Protein AF-A0AAW0GW29-F1 (afdb_monomer_lite)

Secondary structure (DSSP, 8-state):
--HHHHHHHHHHHS-HHHHHHHHHTSTT--HHHHHHHHHHHS--TT-----HHHHHHHHHHH-----TTS-----HHHHHHHHHHHHHHHGGGHHHHHHHHHHHHSTTTTTTTSPP--------PPPPP--------------------------------PPP------------------

Sequence (182 aa):
MEPAEKWLLTLRTLPTAQAREELLRFMGVGRKVADCVLLMSLDKMEVVPVDTHVHQIAVKHYGMSGSSKAKTAMTPKLYDDVNNKLASIWGTYAGWAHSVLFTSDLKSFSTYGLPSPSPSASPVKPSKKSKILLENQTTSSISLSTSSSTPSKRKRPAETLTPPKTPVREVSCTSHLRNCTG

Radius of gyration: 29.44 Å; chains: 1; bounding box: 106×51×51 Å

Foldseek 3Di:
DDPVVVVLLVLLVDDLVVSLVVQVVDPPDDSLNSLVCCCPPSVQQLGARDDPVLLVCCCVPVVPPDPPPDPDDDDPVSVVVSSVSQCVVPPRRSNVVNVVVSVCPPPVNVCPPPPDPDCPDDDDDDDDDDDDDDDDDDDDDDDDDDDDDDDDDDDDDDDDDDDDDDDDDDDDDDDDDDDDDD

InterPro domains:
  IPR011257 DNA glycosylase [SSF48150] (9-106)
  IPR023170 Helix-hairpin-helix, base-excision DNA repair, C-terminal [G3DSA:1.10.1670.10] (41-108)
  IPR052054 Oxidative DNA damage repair enzyme [PTHR10242] (5-128)

Structure (mmCIF, N/CA/C/O backbone):
data_AF-A0AAW0GW29-F1
#
_entry.id   AF-A0AAW0GW29-F1
#
loop_
_atom_site.group_PDB
_atom_site.id
_atom_site.type_symbol
_atom_site.label_atom_id
_atom_site.label_alt_id
_atom_site.label_comp_id
_atom_site.label_asym_id
_atom_site.label_entity_id
_atom_site.label_seq_id
_atom_site.pdbx_PDB_ins_code
_atom_site.Cartn_x
_atom_site.Cartn_y
_atom_site.Cartn_z
_atom_site.occupancy
_atom_site.B_iso_or_equiv
_atom_site.auth_seq_id
_atom_site.auth_comp_id
_atom_site.auth_asym_id
_atom_site.auth_atom_id
_atom_site.pdbx_PDB_model_num
ATOM 1 N N . MET A 1 1 ? -10.196 -7.384 25.496 1.00 80.62 1 MET A N 1
ATOM 2 C CA . MET A 1 1 ? -9.707 -6.802 24.235 1.00 80.62 1 MET A CA 1
ATOM 3 C C . MET A 1 1 ? -9.588 -5.318 24.468 1.00 80.62 1 MET A C 1
ATOM 5 O O . MET A 1 1 ? -10.571 -4.704 24.879 1.00 80.62 1 MET A O 1
ATOM 9 N N . GLU A 1 2 ? -8.388 -4.787 24.294 1.00 94.62 2 GLU A N 1
ATOM 10 C CA . GLU A 1 2 ? -8.113 -3.371 24.526 1.00 94.62 2 GLU A CA 1
ATOM 11 C C . GLU A 1 2 ? -8.858 -2.497 23.500 1.00 94.62 2 GLU A C 1
ATOM 13 O O . GLU A 1 2 ? -9.098 -2.943 22.370 1.00 94.62 2 GLU A O 1
ATOM 18 N N . PRO A 1 3 ? -9.223 -1.241 23.829 1.00 95.62 3 PRO A N 1
ATOM 19 C CA . PRO A 1 3 ? -9.931 -0.356 22.899 1.00 95.62 3 PRO A CA 1
ATOM 20 C C . PRO A 1 3 ? -9.223 -0.191 21.545 1.00 95.62 3 PRO A C 1
ATOM 22 O O . PRO A 1 3 ? -9.880 -0.141 20.504 1.00 95.62 3 PRO A O 1
ATOM 25 N N . ALA A 1 4 ? -7.887 -0.164 21.549 1.00 94.56 4 ALA A N 1
ATOM 26 C CA . ALA A 1 4 ? -7.073 -0.056 20.340 1.00 94.56 4 ALA A CA 1
ATOM 27 C C . ALA A 1 4 ? -7.184 -1.295 19.433 1.00 94.56 4 ALA A C 1
ATOM 29 O O . ALA A 1 4 ? -7.305 -1.162 18.216 1.00 94.56 4 ALA A O 1
ATOM 30 N N . GLU A 1 5 ? -7.202 -2.497 20.015 1.00 94.88 5 GLU A N 1
ATOM 31 C CA . GLU A 1 5 ? -7.383 -3.748 19.269 1.00 94.88 5 GLU A CA 1
ATOM 32 C C . GLU A 1 5 ? -8.767 -3.792 18.622 1.00 94.88 5 GLU A C 1
ATOM 34 O O . GLU A 1 5 ? -8.903 -4.138 17.448 1.00 94.88 5 GLU A O 1
ATOM 39 N N . LYS A 1 6 ? -9.797 -3.374 19.370 1.00 95.88 6 LYS A N 1
ATOM 40 C CA . LYS A 1 6 ? -11.169 -3.315 18.864 1.00 95.88 6 LYS A CA 1
ATOM 41 C C . LYS A 1 6 ? -11.280 -2.377 17.663 1.00 95.88 6 LYS A C 1
ATOM 43 O O . LYS A 1 6 ? -11.927 -2.741 16.687 1.00 95.88 6 LYS A O 1
ATOM 48 N N . TRP A 1 7 ? -10.644 -1.206 17.723 1.00 96.12 7 TRP A N 1
ATOM 49 C CA . TRP A 1 7 ? -10.582 -0.275 16.593 1.00 96.12 7 TRP A CA 1
ATOM 50 C C . TRP A 1 7 ? -9.858 -0.888 15.387 1.00 96.12 7 TRP A C 1
ATOM 52 O O . TRP A 1 7 ? -10.382 -0.840 14.281 1.00 96.12 7 TRP A O 1
ATOM 62 N N . LEU A 1 8 ? -8.706 -1.535 15.579 1.00 95.31 8 LEU A N 1
ATOM 63 C CA . LEU A 1 8 ? -7.961 -2.128 14.463 1.00 95.31 8 LEU A CA 1
ATOM 64 C C . LEU A 1 8 ? -8.780 -3.206 13.731 1.00 95.31 8 LEU A C 1
ATOM 66 O O . LEU A 1 8 ? -8.741 -3.297 12.505 1.00 95.31 8 LEU A O 1
ATOM 70 N N . LEU A 1 9 ? -9.561 -3.998 14.472 1.00 95.50 9 LEU A N 1
ATOM 71 C CA . LEU A 1 9 ? -10.429 -5.024 13.894 1.00 95.50 9 LEU A CA 1
ATOM 72 C C . LEU A 1 9 ? -11.567 -4.445 13.045 1.00 95.50 9 LEU A C 1
ATOM 74 O O . LEU A 1 9 ? -11.980 -5.101 12.088 1.00 95.50 9 LEU A O 1
ATOM 78 N N . THR A 1 10 ? -12.054 -3.229 13.324 1.00 96.81 10 THR A N 1
ATOM 79 C CA . THR A 1 10 ? -13.088 -2.618 12.469 1.00 96.81 10 THR A CA 1
ATOM 80 C C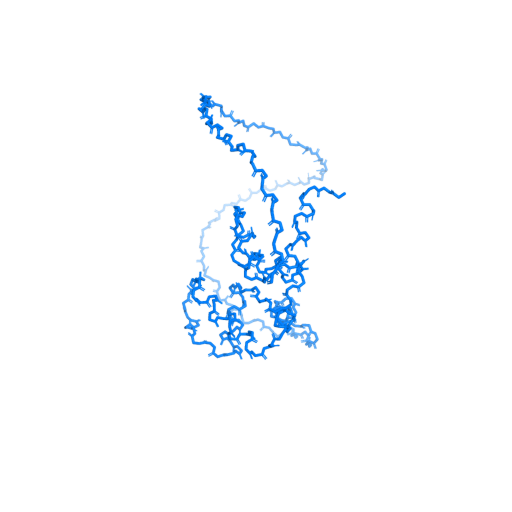 . THR A 1 10 ? -12.552 -2.325 11.068 1.00 96.81 10 THR A C 1
ATOM 82 O O . THR A 1 10 ? -13.295 -2.471 10.096 1.00 96.81 10 THR A O 1
ATOM 85 N N . LEU A 1 11 ? -11.253 -2.027 10.925 1.00 97.50 11 LEU A N 1
ATOM 86 C CA . LEU A 1 11 ? -10.631 -1.740 9.628 1.00 97.50 11 LEU A CA 1
ATOM 87 C C . LEU A 1 11 ? -10.707 -2.919 8.644 1.00 97.50 11 LEU A C 1
ATOM 89 O O . LEU A 1 11 ? -10.758 -2.693 7.436 1.00 97.50 11 LEU A O 1
ATOM 93 N N . ARG A 1 12 ? -10.777 -4.168 9.131 1.00 97.12 12 ARG A N 1
ATOM 94 C CA . ARG A 1 12 ? -10.985 -5.352 8.272 1.00 97.12 12 ARG A CA 1
ATOM 95 C C . ARG A 1 12 ? -12.315 -5.303 7.531 1.00 97.12 12 ARG A C 1
ATOM 97 O O . ARG A 1 12 ? -12.396 -5.715 6.376 1.00 97.12 12 ARG A O 1
ATOM 104 N N . THR A 1 13 ? -13.346 -4.772 8.182 1.00 96.75 13 THR A N 1
ATOM 105 C CA . THR A 1 13 ? -14.707 -4.695 7.631 1.00 96.75 13 THR A CA 1
ATOM 106 C C . THR A 1 13 ? -14.917 -3.488 6.722 1.00 96.75 13 THR A C 1
ATOM 108 O O . THR A 1 13 ? -15.781 -3.522 5.850 1.00 96.75 13 THR A O 1
ATOM 111 N N . LEU A 1 14 ? -14.112 -2.434 6.884 1.00 97.31 14 LEU A N 1
ATOM 112 C CA . LEU A 1 14 ? -14.222 -1.229 6.069 1.00 97.31 14 LEU A CA 1
ATOM 113 C C . LEU A 1 14 ? -13.781 -1.473 4.617 1.00 97.31 14 LEU A C 1
ATOM 115 O O . LEU A 1 14 ? -12.908 -2.312 4.366 1.00 97.31 14 LEU A O 1
ATOM 119 N N . PRO A 1 15 ? -14.310 -0.703 3.649 1.00 97.50 15 PRO A N 1
ATOM 120 C CA . PRO A 1 15 ? -13.753 -0.644 2.305 1.00 97.50 15 PRO A CA 1
ATOM 121 C C . PRO A 1 15 ? -12.269 -0.274 2.340 1.00 97.50 15 PRO A C 1
ATOM 123 O O . PRO A 1 15 ? -11.845 0.588 3.111 1.00 97.50 15 PRO A O 1
ATOM 126 N N . THR A 1 16 ? -11.479 -0.881 1.460 1.00 96.25 16 THR A N 1
ATOM 127 C CA . THR A 1 16 ? -10.015 -0.745 1.428 1.00 96.25 16 THR A CA 1
ATOM 128 C C . THR A 1 16 ? -9.535 0.705 1.363 1.00 96.25 16 THR A C 1
ATOM 130 O O . THR A 1 16 ? -8.572 1.064 2.038 1.00 96.25 16 THR A O 1
ATOM 133 N N . ALA A 1 17 ? -10.228 1.568 0.614 1.00 96.19 17 ALA A N 1
ATOM 134 C CA . ALA A 1 17 ? -9.907 2.994 0.551 1.00 96.19 17 ALA A CA 1
ATOM 135 C C . ALA A 1 17 ? -10.087 3.703 1.907 1.00 96.19 17 ALA A C 1
ATOM 137 O O . ALA A 1 17 ? -9.207 4.452 2.322 1.00 96.19 17 ALA A O 1
ATOM 138 N N . GLN A 1 18 ? -11.177 3.415 2.625 1.00 98.06 18 GLN A N 1
ATOM 139 C CA . GLN A 1 18 ? -11.449 4.009 3.938 1.00 98.06 18 GLN A CA 1
ATOM 140 C C . GLN A 1 18 ? -10.480 3.480 4.998 1.00 98.06 18 GLN A C 1
ATOM 142 O O . GLN A 1 18 ? -9.902 4.256 5.752 1.00 98.06 18 GLN A O 1
ATOM 147 N N . ALA A 1 19 ? -10.225 2.168 5.009 1.00 98.06 19 ALA A N 1
ATOM 148 C CA . ALA A 1 19 ? -9.238 1.572 5.907 1.00 98.06 19 ALA A CA 1
ATOM 149 C C . ALA A 1 19 ? -7.833 2.167 5.685 1.00 98.06 19 ALA A C 1
ATOM 151 O O . ALA A 1 19 ? -7.106 2.424 6.644 1.00 98.06 19 ALA A O 1
ATOM 152 N N . ARG A 1 20 ? -7.460 2.449 4.427 1.00 97.56 20 ARG A N 1
ATOM 153 C CA . ARG A 1 20 ? -6.209 3.144 4.097 1.00 97.56 20 ARG A CA 1
ATOM 154 C C . ARG A 1 20 ? -6.168 4.558 4.669 1.00 97.56 20 ARG A C 1
ATOM 156 O O . ARG A 1 20 ? -5.147 4.937 5.233 1.00 97.56 20 ARG A O 1
ATOM 163 N N . GLU A 1 21 ? -7.237 5.335 4.517 1.00 98.00 21 GLU A N 1
ATOM 164 C CA . GLU A 1 21 ? -7.303 6.698 5.057 1.00 98.00 21 GLU A CA 1
ATOM 165 C C . GLU A 1 21 ? -7.144 6.725 6.577 1.00 98.00 21 GLU A C 1
ATOM 167 O O . GLU A 1 21 ? -6.406 7.564 7.087 1.00 98.00 21 GLU A O 1
ATOM 172 N N . GLU A 1 22 ? -7.757 5.780 7.295 1.00 98.06 22 GLU A N 1
ATOM 173 C CA . GLU A 1 22 ? -7.574 5.629 8.744 1.00 98.06 22 GLU A CA 1
ATOM 174 C C . GLU A 1 22 ? -6.101 5.379 9.108 1.00 98.06 22 GLU A C 1
ATOM 176 O O . GLU A 1 22 ? -5.564 6.021 10.012 1.00 98.06 22 GLU A O 1
ATOM 181 N N . LEU A 1 23 ? -5.410 4.505 8.366 1.00 97.88 23 LEU A N 1
ATOM 182 C CA . LEU A 1 23 ? -3.988 4.212 8.583 1.00 97.88 23 LEU A CA 1
ATOM 183 C C . LEU A 1 23 ? -3.068 5.392 8.233 1.00 97.88 23 LEU A C 1
ATOM 185 O O . LEU A 1 23 ? -2.041 5.585 8.878 1.00 97.88 23 LEU A O 1
ATOM 189 N N . LEU A 1 24 ? -3.422 6.204 7.238 1.00 97.88 24 LEU A N 1
ATOM 190 C CA . LEU A 1 24 ? -2.627 7.368 6.830 1.00 97.88 24 LEU A CA 1
ATOM 191 C C . LEU A 1 24 ? -2.665 8.523 7.842 1.00 97.88 24 LEU A C 1
ATOM 193 O O . LEU A 1 24 ? -1.860 9.447 7.735 1.00 97.88 24 LEU A O 1
ATOM 197 N N . ARG A 1 25 ? -3.560 8.486 8.839 1.00 97.50 25 ARG A N 1
ATOM 198 C CA . ARG A 1 25 ? -3.598 9.493 9.915 1.00 97.50 25 ARG A CA 1
ATOM 199 C C . ARG A 1 25 ? -2.433 9.364 10.898 1.00 97.50 25 ARG A C 1
ATOM 201 O O . ARG A 1 25 ? -2.145 10.316 11.622 1.00 97.50 25 ARG A O 1
ATOM 208 N N . PHE A 1 26 ? -1.756 8.217 10.941 1.00 97.06 26 PHE A N 1
ATOM 209 C CA . PHE A 1 26 ? -0.630 8.006 11.846 1.00 97.06 26 PHE A CA 1
ATOM 210 C C . PHE A 1 26 ? 0.648 8.649 11.305 1.00 97.06 26 PHE A C 1
ATOM 212 O O . PHE A 1 26 ? 1.062 8.422 10.167 1.00 97.06 26 PHE A O 1
ATOM 219 N N . MET A 1 27 ? 1.328 9.417 12.157 1.00 97.31 27 MET A N 1
ATOM 2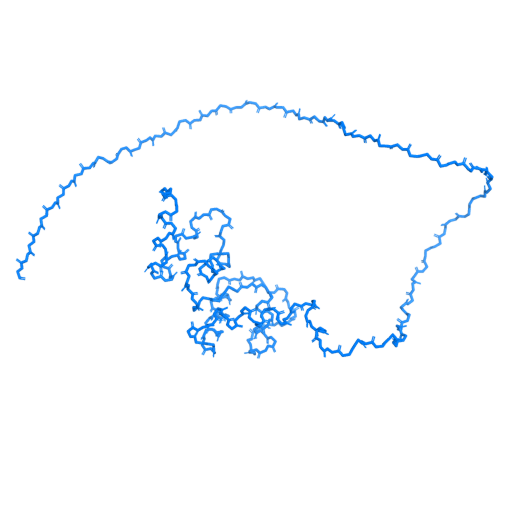20 C CA . MET A 1 27 ? 2.618 10.007 11.808 1.00 97.31 27 MET A CA 1
ATOM 221 C C . MET A 1 27 ? 3.636 8.917 11.452 1.00 97.31 27 MET A C 1
ATOM 223 O O . MET A 1 27 ? 3.847 7.975 12.210 1.00 97.31 27 MET A O 1
ATOM 227 N N . GLY A 1 28 ? 4.279 9.058 10.291 1.00 95.94 28 GLY A N 1
ATOM 228 C CA . GLY A 1 28 ? 5.240 8.079 9.774 1.00 95.94 28 GLY A CA 1
ATOM 229 C C . GLY A 1 28 ? 4.620 6.944 8.950 1.00 95.94 28 GLY A C 1
ATOM 230 O O . GLY A 1 28 ? 5.361 6.194 8.314 1.00 95.94 28 GLY A O 1
ATOM 231 N N . VAL A 1 29 ? 3.287 6.840 8.882 1.00 97.75 29 VAL A N 1
ATOM 232 C CA . VAL A 1 29 ? 2.608 5.882 8.001 1.00 97.75 29 VAL A CA 1
ATOM 233 C C . VAL A 1 29 ? 2.339 6.533 6.649 1.00 97.75 29 VAL A C 1
ATOM 235 O O . VAL A 1 29 ? 1.391 7.286 6.455 1.00 97.75 29 VAL A O 1
ATOM 238 N N . GLY A 1 30 ? 3.213 6.238 5.689 1.00 95.75 30 GLY A N 1
ATOM 239 C CA . GLY A 1 30 ? 3.006 6.585 4.285 1.00 95.75 30 GLY A CA 1
ATOM 240 C C . GLY A 1 30 ? 2.182 5.533 3.542 1.00 95.75 30 GLY A C 1
ATOM 241 O O . GLY A 1 30 ? 1.936 4.435 4.041 1.00 95.75 30 GLY A O 1
ATOM 242 N N . ARG A 1 31 ? 1.827 5.834 2.290 1.00 95.62 31 ARG A N 1
ATOM 243 C CA . ARG A 1 31 ? 0.974 4.975 1.456 1.00 95.62 31 ARG A CA 1
ATOM 244 C C . ARG A 1 31 ? 1.459 3.529 1.330 1.00 95.62 31 ARG A C 1
ATOM 246 O O . ARG A 1 31 ? 0.686 2.609 1.565 1.00 95.62 31 ARG A O 1
ATOM 253 N N . LYS A 1 32 ? 2.753 3.336 1.058 1.00 95.94 32 LYS A N 1
ATOM 254 C CA . LYS A 1 32 ? 3.384 2.008 1.000 1.00 95.94 32 LYS A CA 1
ATOM 255 C C . LYS A 1 32 ? 3.190 1.226 2.299 1.00 95.94 32 LYS A C 1
ATOM 257 O O . LYS A 1 32 ? 2.911 0.034 2.267 1.00 95.94 32 LYS A O 1
ATOM 262 N N . VAL A 1 33 ? 3.374 1.884 3.446 1.00 97.25 33 VAL A N 1
ATOM 263 C CA . VAL A 1 33 ? 3.270 1.240 4.764 1.00 97.25 33 VAL A CA 1
ATOM 264 C C . VAL A 1 33 ? 1.816 0.892 5.071 1.00 97.25 33 VAL A C 1
ATOM 266 O O . VAL A 1 33 ? 1.551 -0.229 5.492 1.00 97.25 33 VAL A O 1
ATOM 269 N N . ALA A 1 34 ? 0.878 1.803 4.799 1.00 97.75 34 ALA A N 1
ATOM 270 C CA . ALA A 1 34 ? -0.549 1.531 4.946 1.00 97.75 34 ALA A CA 1
ATOM 271 C C . ALA A 1 34 ? -0.978 0.319 4.099 1.00 97.75 34 ALA A C 1
ATOM 273 O O . ALA A 1 34 ? -1.618 -0.592 4.614 1.00 97.75 34 ALA A O 1
ATOM 274 N N . ASP A 1 35 ? -0.550 0.257 2.836 1.00 97.25 35 ASP A N 1
ATOM 275 C CA . ASP A 1 35 ? -0.867 -0.859 1.940 1.00 97.25 35 ASP A CA 1
ATOM 276 C C . ASP A 1 35 ? -0.228 -2.184 2.394 1.00 97.25 35 ASP A C 1
ATOM 278 O O . ASP A 1 35 ? -0.868 -3.231 2.315 1.00 97.25 35 ASP A O 1
ATOM 282 N N . CYS A 1 36 ? 0.990 -2.154 2.951 1.00 97.19 36 CYS A N 1
ATOM 283 C CA . CYS A 1 36 ? 1.596 -3.323 3.596 1.00 97.19 36 CYS A CA 1
ATOM 284 C C . CYS A 1 36 ? 0.726 -3.862 4.745 1.00 97.19 36 CYS A C 1
ATOM 286 O O . CYS A 1 36 ? 0.510 -5.069 4.828 1.00 97.19 36 CYS A O 1
ATOM 288 N N . VAL A 1 37 ? 0.229 -2.984 5.624 1.00 97.81 37 VAL A N 1
ATOM 289 C CA . VAL A 1 37 ? -0.631 -3.376 6.755 1.00 97.81 37 VAL A CA 1
ATOM 290 C C . VAL A 1 37 ? -1.975 -3.915 6.260 1.00 97.81 37 VAL A C 1
ATOM 292 O O . VAL A 1 37 ? -2.452 -4.927 6.771 1.00 97.81 37 VAL A O 1
ATOM 295 N N . LEU A 1 38 ? -2.564 -3.282 5.240 1.00 97.69 38 LEU A N 1
ATOM 296 C CA . LEU A 1 38 ? -3.822 -3.729 4.640 1.00 97.69 38 LEU A CA 1
ATOM 297 C C . LEU A 1 38 ? -3.716 -5.152 4.084 1.00 97.69 38 LEU A C 1
ATOM 299 O O . LEU A 1 38 ? -4.557 -5.995 4.396 1.00 97.69 38 LEU A O 1
ATOM 303 N N . LEU A 1 39 ? -2.658 -5.418 3.315 1.00 97.25 39 LEU A N 1
ATOM 304 C CA . LEU A 1 39 ? -2.431 -6.718 2.692 1.00 97.25 39 LEU A CA 1
ATOM 305 C C . LEU A 1 39 ? -2.095 -7.812 3.715 1.00 97.25 39 LEU A C 1
ATOM 307 O O . LEU A 1 39 ? -2.654 -8.902 3.649 1.00 97.25 39 LEU A O 1
ATOM 311 N N . MET A 1 40 ? -1.165 -7.544 4.637 1.00 96.44 40 MET A N 1
ATOM 312 C CA . MET A 1 40 ? -0.606 -8.585 5.514 1.00 96.44 40 MET A CA 1
ATOM 313 C C . MET A 1 40 ? -1.417 -8.823 6.792 1.00 96.44 40 MET A C 1
ATOM 315 O O . MET A 1 40 ? -1.290 -9.891 7.385 1.00 96.44 40 MET A O 1
ATOM 319 N N . SER A 1 41 ? -2.232 -7.854 7.224 1.00 96.31 41 SER A N 1
ATOM 320 C CA . SER A 1 41 ? -2.890 -7.910 8.539 1.00 96.31 41 SER A CA 1
ATOM 321 C C . SER A 1 41 ? -4.402 -7.665 8.512 1.00 96.31 41 SER A C 1
ATOM 323 O O . SER A 1 41 ? -5.084 -8.052 9.468 1.00 96.31 41 SER A O 1
ATOM 325 N N . LEU A 1 42 ? -4.940 -7.020 7.466 1.00 97.06 42 LEU A N 1
ATOM 326 C CA . LEU A 1 42 ? -6.349 -6.596 7.396 1.00 97.06 42 LEU A CA 1
ATOM 327 C C . LEU A 1 42 ? -7.153 -7.260 6.263 1.00 97.06 42 LEU A C 1
ATOM 329 O O . LEU A 1 42 ? -8.208 -6.750 5.885 1.00 97.06 42 LEU A O 1
ATOM 333 N N . ASP A 1 43 ? -6.666 -8.390 5.748 1.00 96.31 43 ASP A N 1
ATOM 334 C CA . ASP A 1 43 ? -7.353 -9.251 4.775 1.00 96.31 43 ASP A CA 1
ATOM 335 C C . ASP A 1 43 ? -7.705 -8.561 3.440 1.00 96.31 43 ASP A C 1
ATOM 337 O O . AS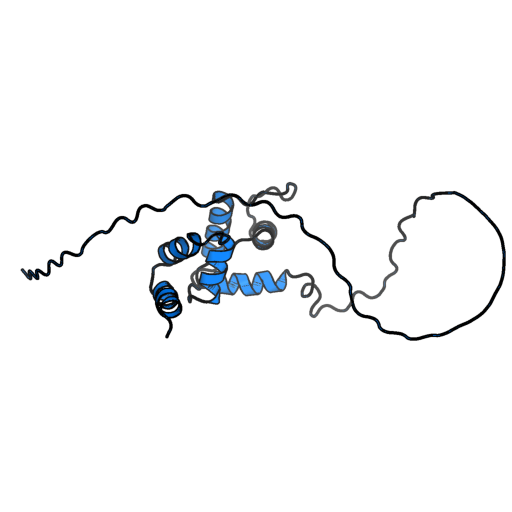P A 1 43 ? -8.634 -8.965 2.742 1.00 96.31 43 ASP A O 1
ATOM 341 N N . LYS A 1 44 ? -6.953 -7.520 3.050 1.00 96.06 44 LYS A N 1
ATOM 342 C CA . LYS A 1 44 ? -7.141 -6.804 1.774 1.00 96.06 44 LYS A CA 1
ATOM 343 C C . LYS A 1 44 ? -6.225 -7.368 0.689 1.00 96.06 44 LYS A C 1
ATOM 345 O O . LYS A 1 44 ? -5.180 -6.800 0.368 1.00 96.06 44 LYS A O 1
ATOM 350 N N . MET A 1 45 ? -6.599 -8.530 0.161 1.00 96.00 45 MET A N 1
ATOM 351 C CA . MET A 1 45 ? -5.783 -9.327 -0.769 1.00 96.00 45 MET A CA 1
ATOM 352 C C . MET A 1 45 ? -5.544 -8.639 -2.124 1.00 96.00 45 MET A C 1
ATOM 354 O O . MET A 1 45 ? -4.575 -8.959 -2.816 1.00 96.00 45 MET A O 1
ATOM 358 N N . GLU A 1 46 ? -6.397 -7.682 -2.487 1.00 94.81 46 GLU A N 1
ATOM 359 C CA . GLU A 1 46 ? -6.326 -6.917 -3.731 1.00 94.81 46 GLU A CA 1
ATOM 360 C C . GLU A 1 46 ? -5.295 -5.776 -3.695 1.00 94.81 46 GLU A C 1
ATOM 362 O O . GLU A 1 46 ? -4.982 -5.185 -4.728 1.00 94.81 46 GLU A O 1
ATOM 367 N N . VAL A 1 47 ? -4.761 -5.442 -2.516 1.00 96.12 47 VAL A N 1
ATOM 368 C CA . VAL A 1 47 ? -3.837 -4.316 -2.332 1.00 96.12 47 VAL A CA 1
ATOM 369 C C . VAL A 1 47 ? -2.410 -4.712 -2.696 1.00 96.12 47 VAL A C 1
ATOM 371 O O . VAL A 1 47 ? -1.874 -5.680 -2.161 1.00 96.12 47 VAL A O 1
ATOM 374 N N . VAL A 1 48 ? -1.753 -3.912 -3.543 1.00 96.50 48 VAL A N 1
ATOM 375 C CA . VAL A 1 48 ? -0.332 -4.071 -3.883 1.00 96.50 48 VAL A CA 1
ATOM 376 C C . VAL A 1 48 ? 0.489 -2.943 -3.246 1.00 96.50 48 VAL A C 1
ATOM 378 O O . VAL A 1 48 ? 0.369 -1.789 -3.663 1.00 96.50 48 VAL A O 1
ATOM 381 N N . PRO A 1 49 ? 1.354 -3.236 -2.258 1.00 96.19 49 PRO A N 1
ATOM 382 C CA . PRO A 1 49 ? 2.278 -2.248 -1.714 1.00 96.19 49 PRO A CA 1
ATOM 383 C C . PRO A 1 49 ? 3.366 -1.916 -2.743 1.00 96.19 49 PRO A C 1
ATOM 385 O O . PRO A 1 49 ? 4.240 -2.736 -3.010 1.00 96.19 49 PRO A O 1
ATOM 388 N N . VAL A 1 50 ? 3.342 -0.712 -3.319 1.00 94.81 50 VAL A N 1
ATOM 389 C CA . VAL A 1 50 ? 4.336 -0.299 -4.324 1.00 94.81 50 VAL A CA 1
ATOM 390 C C . VAL A 1 50 ? 5.504 0.420 -3.650 1.00 94.81 50 VAL A C 1
ATOM 392 O O . VAL A 1 50 ? 5.363 1.510 -3.098 1.00 94.81 50 VAL A O 1
ATOM 395 N N . ASP A 1 51 ? 6.692 -0.172 -3.714 1.00 92.12 51 ASP A N 1
ATOM 396 C CA . ASP A 1 51 ? 7.941 0.483 -3.331 1.00 92.12 51 ASP A CA 1
ATOM 397 C C . ASP A 1 51 ? 8.886 0.653 -4.531 1.00 92.12 51 ASP A C 1
ATOM 399 O O . ASP A 1 51 ? 8.530 0.409 -5.688 1.00 92.12 51 ASP A O 1
ATOM 403 N N . THR A 1 52 ? 10.115 1.095 -4.266 1.00 90.44 52 THR A N 1
ATOM 404 C CA . THR A 1 52 ? 11.134 1.282 -5.303 1.00 90.44 52 THR A CA 1
ATOM 405 C C . THR A 1 52 ? 11.515 -0.005 -6.028 1.00 90.44 52 THR A C 1
ATOM 407 O O . THR A 1 52 ? 11.799 0.058 -7.221 1.00 90.44 52 THR A O 1
ATOM 410 N N . HIS A 1 53 ? 11.523 -1.152 -5.346 1.00 89.69 53 HIS A N 1
ATOM 411 C CA . HIS A 1 53 ? 11.828 -2.449 -5.952 1.00 89.69 53 HIS A CA 1
ATOM 412 C C . HIS A 1 53 ? 10.663 -2.930 -6.813 1.00 89.69 53 HIS A C 1
ATOM 414 O O . HIS A 1 53 ? 10.858 -3.292 -7.969 1.00 89.69 53 HIS A O 1
ATOM 420 N N . VAL A 1 54 ? 9.438 -2.833 -6.302 1.00 92.06 54 VAL A N 1
ATOM 421 C CA . VAL A 1 54 ? 8.224 -3.213 -7.038 1.00 92.06 54 VAL A CA 1
ATOM 422 C C . VAL A 1 54 ? 8.076 -2.397 -8.314 1.00 92.06 54 VAL A C 1
ATOM 424 O O . VAL A 1 54 ? 7.763 -2.943 -9.369 1.00 92.06 54 VAL A O 1
ATOM 427 N N . HIS A 1 55 ? 8.373 -1.100 -8.262 1.00 91.31 55 HIS A N 1
ATOM 428 C CA . HIS A 1 55 ? 8.396 -0.274 -9.462 1.00 91.31 55 HIS A CA 1
ATOM 429 C C . HIS A 1 55 ? 9.461 -0.724 -10.474 1.00 91.31 55 HIS A C 1
ATOM 431 O O . HIS A 1 55 ? 9.184 -0.765 -11.671 1.00 91.31 55 HIS A O 1
ATOM 437 N N . GLN A 1 56 ? 10.663 -1.099 -10.025 1.00 90.06 56 GLN A N 1
ATOM 438 C CA . GLN A 1 56 ? 11.705 -1.627 -10.916 1.00 90.06 56 GLN A CA 1
ATOM 439 C C . GLN A 1 56 ? 11.263 -2.933 -11.585 1.00 90.06 56 GLN A C 1
ATOM 441 O O . GLN A 1 56 ? 11.446 -3.094 -12.791 1.00 90.06 56 GLN A O 1
ATOM 446 N N . ILE A 1 57 ? 10.620 -3.824 -10.829 1.00 90.44 57 ILE A N 1
ATOM 447 C CA . ILE A 1 57 ? 10.013 -5.054 -11.347 1.00 90.44 57 ILE A CA 1
ATOM 448 C C . ILE A 1 57 ? 8.932 -4.717 -12.384 1.00 90.44 57 ILE A C 1
ATOM 450 O O . ILE A 1 57 ? 8.919 -5.300 -13.468 1.00 90.44 57 ILE A O 1
ATOM 454 N N . ALA A 1 58 ? 8.070 -3.736 -12.098 1.00 91.25 58 ALA A N 1
ATOM 455 C CA . ALA A 1 58 ? 7.015 -3.280 -13.001 1.00 91.25 58 ALA A CA 1
ATOM 456 C C . ALA A 1 58 ? 7.563 -2.761 -14.342 1.00 91.25 58 ALA A C 1
ATOM 458 O O . ALA A 1 58 ? 7.065 -3.115 -15.411 1.00 91.25 58 ALA A O 1
ATOM 459 N N . VAL A 1 59 ? 8.639 -1.973 -14.301 1.00 90.19 59 VAL A N 1
ATOM 460 C CA . VAL A 1 59 ? 9.326 -1.483 -15.505 1.00 90.19 59 VAL A CA 1
ATOM 461 C C . VAL A 1 59 ? 9.991 -2.631 -16.272 1.00 90.19 59 VAL A C 1
ATOM 463 O O . VAL A 1 59 ? 9.852 -2.715 -17.490 1.00 90.19 59 VAL A O 1
ATOM 466 N N . LYS A 1 60 ? 10.678 -3.541 -15.572 1.00 88.62 60 LYS A N 1
ATOM 467 C CA . LYS A 1 60 ? 11.449 -4.642 -16.171 1.00 88.62 60 LYS A CA 1
ATOM 468 C C . LYS A 1 60 ? 10.574 -5.724 -16.808 1.00 88.62 60 LYS A C 1
ATOM 470 O O . LYS A 1 60 ? 10.904 -6.206 -17.885 1.00 88.62 60 LYS A O 1
ATOM 475 N N . HIS A 1 61 ? 9.493 -6.123 -16.139 1.00 88.94 61 HIS A N 1
ATOM 476 C CA . HIS A 1 61 ? 8.700 -7.299 -16.515 1.00 88.94 61 HIS A CA 1
ATOM 477 C C . HIS A 1 61 ? 7.342 -6.959 -17.136 1.00 88.94 61 HIS A C 1
ATOM 479 O O . HIS A 1 61 ? 6.802 -7.772 -17.880 1.00 88.94 61 HIS A O 1
ATOM 485 N N . TYR A 1 62 ? 6.796 -5.768 -16.870 1.00 89.12 62 TYR A N 1
ATOM 486 C CA . TYR A 1 62 ? 5.443 -5.391 -17.299 1.00 89.12 62 TYR A CA 1
ATOM 487 C C . TYR A 1 62 ? 5.409 -4.208 -18.272 1.00 89.12 62 TYR A C 1
ATOM 489 O O . TYR A 1 62 ? 4.331 -3.698 -18.589 1.00 89.12 62 TYR A O 1
ATOM 497 N N . GLY A 1 63 ? 6.578 -3.780 -18.762 1.00 84.19 63 GLY A N 1
ATOM 498 C CA . GLY A 1 63 ? 6.697 -2.769 -19.810 1.00 84.19 63 GLY A CA 1
ATOM 499 C C . GLY A 1 63 ? 6.151 -1.399 -19.411 1.00 84.19 63 GLY A C 1
ATOM 500 O O . GLY A 1 63 ? 5.693 -0.654 -20.275 1.00 84.19 63 GLY A O 1
ATOM 501 N N . MET A 1 64 ? 6.154 -1.056 -18.117 1.00 81.62 64 MET A N 1
ATOM 502 C CA . MET A 1 64 ? 5.772 0.292 -17.693 1.00 81.62 64 MET A CA 1
ATOM 503 C C . MET A 1 64 ? 6.768 1.317 -18.236 1.00 81.62 64 MET A C 1
ATOM 505 O O . MET A 1 64 ? 7.976 1.191 -18.034 1.00 81.62 64 MET A O 1
ATOM 509 N N . SER A 1 65 ? 6.254 2.354 -18.902 1.00 68.00 65 SER A N 1
ATOM 510 C CA . SER A 1 65 ? 7.048 3.446 -19.464 1.00 68.00 65 SER A CA 1
ATOM 511 C C . SER A 1 65 ? 7.602 4.343 -18.350 1.00 68.00 65 SER A C 1
ATOM 513 O O . SER A 1 65 ? 7.070 5.409 -18.054 1.00 68.00 65 SER A O 1
ATOM 515 N N . GLY A 1 66 ? 8.673 3.893 -17.704 1.00 60.12 66 GLY A N 1
ATOM 516 C CA . GLY A 1 66 ? 9.502 4.679 -16.801 1.00 60.12 66 GLY A CA 1
ATOM 517 C C . GLY A 1 66 ? 10.941 4.576 -17.280 1.00 60.12 66 GLY A C 1
ATOM 518 O O . GLY A 1 66 ? 11.473 3.474 -17.388 1.00 60.12 66 GLY A O 1
ATOM 519 N N . SER A 1 67 ? 11.565 5.707 -17.620 1.00 49.34 67 SER A N 1
ATOM 520 C CA . SER A 1 67 ? 12.958 5.740 -18.078 1.00 49.34 67 SER A CA 1
ATOM 521 C C . SER A 1 67 ? 13.854 5.040 -17.057 1.00 49.34 67 SER A C 1
ATOM 523 O O . SER A 1 67 ? 14.105 5.563 -15.974 1.00 49.34 67 SER A O 1
ATOM 525 N N . SER A 1 68 ? 14.373 3.866 -17.416 1.00 53.38 68 SER A N 1
ATOM 526 C CA . SER A 1 68 ? 15.216 3.014 -16.567 1.00 53.38 68 SER A CA 1
ATOM 527 C C . SER A 1 68 ? 16.582 3.639 -16.222 1.00 53.38 68 SER A C 1
ATOM 529 O O . SER A 1 68 ? 17.453 2.958 -15.689 1.00 53.38 68 SER A O 1
ATOM 531 N N . LYS A 1 69 ? 16.806 4.919 -16.561 1.00 54.16 69 LYS A N 1
ATOM 532 C CA . LYS A 1 69 ? 18.099 5.613 -16.472 1.00 54.16 69 LYS A CA 1
ATOM 533 C C . LYS A 1 69 ? 18.133 6.778 -15.474 1.00 54.16 69 LYS A C 1
ATOM 535 O O . LYS A 1 69 ? 19.220 7.273 -15.194 1.00 54.16 69 LYS A O 1
ATOM 540 N N . ALA A 1 70 ? 17.001 7.191 -14.899 1.00 58.59 70 ALA A N 1
ATOM 541 C CA . ALA A 1 70 ? 16.953 8.204 -13.840 1.00 58.59 70 ALA A CA 1
ATOM 542 C C . ALA A 1 70 ? 16.390 7.602 -12.544 1.00 58.59 70 ALA A C 1
ATOM 544 O O . ALA A 1 70 ? 15.519 6.738 -12.590 1.00 58.59 70 ALA A O 1
ATOM 545 N N . LYS A 1 71 ? 16.873 8.053 -11.376 1.00 61.28 71 LYS A N 1
ATOM 546 C CA . LYS A 1 71 ? 16.244 7.730 -10.084 1.00 61.28 71 LYS A CA 1
ATOM 547 C C . LYS A 1 71 ? 14.849 8.359 -10.056 1.00 61.28 71 LYS A C 1
ATOM 549 O O . LYS A 1 71 ? 14.701 9.510 -9.656 1.00 61.28 71 LYS A O 1
ATOM 554 N N . THR A 1 72 ? 13.842 7.623 -10.512 1.00 69.69 72 THR A N 1
ATOM 555 C CA . THR A 1 72 ? 12.453 8.076 -10.490 1.00 69.69 72 THR A CA 1
ATOM 556 C C . THR A 1 72 ? 11.999 8.204 -9.040 1.00 69.69 72 THR A C 1
ATOM 558 O O . THR A 1 72 ? 11.981 7.224 -8.294 1.00 69.69 72 THR A O 1
ATOM 561 N N . ALA A 1 73 ? 11.662 9.423 -8.626 1.00 80.06 73 ALA A N 1
ATOM 562 C CA . ALA A 1 73 ? 11.050 9.658 -7.328 1.00 80.06 73 ALA A CA 1
ATOM 563 C C . ALA A 1 73 ? 9.656 9.011 -7.286 1.00 80.06 73 ALA A C 1
ATOM 565 O O . ALA A 1 73 ? 8.898 9.100 -8.253 1.00 80.06 73 ALA A O 1
ATOM 566 N N . MET A 1 74 ? 9.306 8.387 -6.158 1.00 87.38 74 MET A N 1
ATOM 567 C CA . MET A 1 74 ? 7.969 7.829 -5.947 1.00 87.38 74 MET A CA 1
ATOM 568 C C . MET A 1 74 ? 6.955 8.952 -5.757 1.00 87.38 74 MET A C 1
ATOM 570 O O . MET A 1 74 ? 6.789 9.473 -4.656 1.00 87.38 74 MET A O 1
ATOM 574 N N . THR A 1 75 ? 6.289 9.337 -6.844 1.00 90.50 75 THR A N 1
ATOM 575 C CA . THR A 1 75 ? 5.160 10.270 -6.802 1.00 90.50 75 THR A CA 1
ATOM 576 C C . THR A 1 75 ? 3.852 9.509 -6.559 1.00 90.50 75 THR A C 1
ATOM 578 O O . THR A 1 75 ? 3.748 8.338 -6.934 1.00 90.50 75 THR A O 1
ATOM 581 N N . PRO A 1 76 ? 2.820 10.148 -5.975 1.00 90.62 76 PRO A N 1
ATOM 582 C CA . PRO A 1 76 ? 1.515 9.512 -5.786 1.00 90.62 76 PRO A CA 1
ATOM 583 C C . PRO A 1 76 ? 0.919 8.972 -7.091 1.00 90.62 76 PRO A C 1
ATOM 585 O O . PRO A 1 76 ? 0.456 7.837 -7.125 1.00 90.62 76 PRO A O 1
ATOM 588 N N . LYS A 1 77 ? 1.035 9.741 -8.183 1.00 91.00 77 LYS A N 1
ATOM 589 C CA . LYS A 1 77 ? 0.566 9.336 -9.514 1.00 91.00 77 LYS A CA 1
ATOM 590 C C . LYS A 1 77 ? 1.292 8.091 -10.023 1.00 91.00 77 LYS A C 1
ATOM 592 O O . LYS A 1 77 ? 0.647 7.159 -10.479 1.00 91.00 77 LYS A O 1
ATOM 597 N N . LEU A 1 78 ? 2.621 8.053 -9.899 1.00 90.81 78 LEU A N 1
ATOM 598 C CA . LEU A 1 78 ? 3.399 6.882 -10.300 1.00 90.81 78 LEU A CA 1
ATOM 599 C C . LEU A 1 78 ? 2.994 5.641 -9.502 1.00 90.81 78 LEU A C 1
ATOM 601 O O . LEU A 1 78 ? 2.885 4.557 -10.065 1.00 90.81 78 LEU A O 1
ATOM 605 N N . TYR A 1 79 ? 2.762 5.804 -8.200 1.00 93.38 79 TYR A N 1
ATOM 606 C CA . TYR A 1 79 ? 2.275 4.725 -7.349 1.00 93.38 79 TYR A CA 1
ATOM 607 C C . TYR A 1 79 ? 0.932 4.188 -7.857 1.00 93.38 79 TYR A C 1
ATOM 609 O O . TYR A 1 79 ? 0.778 2.976 -7.990 1.00 93.38 79 TYR A O 1
ATOM 617 N N . ASP A 1 80 ? -0.023 5.076 -8.158 1.00 92.88 80 ASP A N 1
ATOM 618 C CA . ASP A 1 80 ? -1.334 4.700 -8.700 1.00 92.88 80 ASP A CA 1
ATOM 619 C C . ASP A 1 80 ? -1.213 3.962 -10.028 1.00 92.88 80 ASP A C 1
ATOM 621 O O . ASP A 1 80 ? -1.813 2.904 -10.193 1.00 92.88 80 ASP A O 1
ATOM 625 N N . ASP A 1 81 ? -0.399 4.475 -10.948 1.00 93.00 81 ASP A N 1
ATOM 626 C CA . ASP A 1 81 ? -0.202 3.870 -12.262 1.00 93.00 81 ASP A CA 1
ATOM 627 C C . ASP A 1 81 ? 0.392 2.454 -12.141 1.00 93.00 81 ASP A C 1
ATOM 629 O O . ASP A 1 81 ? -0.083 1.524 -12.799 1.00 93.00 81 ASP A O 1
ATOM 633 N N . VAL A 1 82 ? 1.388 2.260 -11.261 1.00 92.94 82 VAL A N 1
ATOM 634 C CA . VAL A 1 82 ? 1.977 0.932 -10.998 1.00 92.94 82 VAL A CA 1
ATOM 635 C C . VAL A 1 82 ? 0.942 0.004 -10.371 1.00 92.94 82 VAL A C 1
ATOM 637 O O . VAL A 1 82 ? 0.746 -1.110 -10.853 1.00 92.94 82 VAL A O 1
ATOM 640 N N . ASN A 1 83 ? 0.265 0.458 -9.317 1.00 93.19 83 ASN A N 1
ATOM 641 C CA . ASN A 1 83 ? -0.720 -0.343 -8.603 1.00 93.19 83 ASN A CA 1
ATOM 642 C C . ASN A 1 83 ? -1.863 -0.780 -9.531 1.00 93.19 83 ASN A C 1
ATOM 644 O O . ASN A 1 83 ? -2.175 -1.964 -9.602 1.00 93.19 83 ASN A O 1
ATOM 648 N N . ASN A 1 84 ? -2.428 0.145 -10.310 1.00 92.88 84 ASN A N 1
ATOM 649 C CA . ASN A 1 84 ? -3.508 -0.145 -11.254 1.00 92.88 84 ASN A CA 1
ATOM 650 C C . ASN A 1 84 ? -3.062 -1.134 -12.336 1.00 92.88 84 ASN A C 1
ATOM 652 O O . ASN A 1 84 ? -3.799 -2.063 -12.665 1.00 92.88 84 ASN A O 1
ATOM 656 N N . LYS A 1 85 ? -1.842 -0.977 -12.869 1.00 93.69 85 LYS A N 1
ATOM 657 C CA . LYS A 1 85 ? -1.293 -1.904 -13.864 1.00 93.69 85 LYS A CA 1
ATOM 658 C C . LYS A 1 85 ? -1.158 -3.311 -13.292 1.00 93.69 85 LYS A C 1
ATOM 660 O O . LYS A 1 85 ? -1.633 -4.258 -13.911 1.00 93.69 85 LYS A O 1
ATOM 665 N N . LEU A 1 86 ? -0.545 -3.453 -12.122 1.00 93.94 86 LEU A N 1
ATOM 666 C CA . LEU A 1 86 ? -0.341 -4.752 -11.483 1.00 93.94 86 LEU A CA 1
ATOM 667 C C . LEU A 1 86 ? -1.669 -5.402 -11.067 1.00 93.94 86 LEU A C 1
ATOM 669 O O . LEU A 1 86 ? -1.892 -6.576 -11.360 1.00 93.94 86 LEU A O 1
ATOM 673 N N . ALA A 1 87 ? -2.590 -4.627 -10.491 1.00 93.12 87 ALA A N 1
ATOM 674 C CA . ALA A 1 87 ? -3.930 -5.093 -10.144 1.00 93.12 87 ALA A CA 1
ATOM 675 C C . ALA A 1 87 ? -4.722 -5.555 -11.377 1.00 93.12 87 ALA A C 1
ATOM 677 O O . ALA A 1 87 ? -5.398 -6.577 -11.320 1.00 93.12 87 ALA A O 1
ATOM 678 N N . SER A 1 88 ? -4.586 -4.868 -12.519 1.00 94.44 88 SER A N 1
ATOM 679 C CA . SER A 1 88 ? -5.248 -5.272 -13.770 1.00 94.44 88 SER A CA 1
ATOM 680 C C . SER A 1 88 ? -4.765 -6.623 -14.308 1.00 94.44 88 SER A C 1
ATOM 682 O O . SER A 1 88 ? -5.513 -7.312 -14.994 1.00 94.44 88 SER A O 1
ATOM 684 N N . ILE A 1 89 ? -3.523 -7.007 -13.996 1.00 95.06 89 ILE A N 1
ATOM 685 C CA . ILE A 1 89 ? -2.896 -8.244 -14.476 1.00 95.06 89 ILE A CA 1
ATOM 686 C C . ILE A 1 89 ? -3.172 -9.401 -13.515 1.00 95.06 89 ILE A C 1
ATOM 688 O O . ILE A 1 89 ? -3.460 -10.510 -13.955 1.00 95.06 89 ILE A O 1
ATOM 692 N N . TRP A 1 90 ? -3.061 -9.157 -12.209 1.00 95.38 90 TRP A N 1
ATOM 693 C CA . TRP A 1 90 ? -3.165 -10.203 -11.188 1.00 95.38 90 TRP A CA 1
ATOM 694 C C . TRP A 1 90 ? -4.571 -10.363 -10.595 1.00 95.38 90 TRP A C 1
ATOM 696 O O . TRP A 1 90 ? -4.851 -11.370 -9.946 1.00 95.38 90 TRP A O 1
ATOM 706 N N . GLY A 1 91 ? -5.463 -9.397 -10.816 1.00 95.06 91 GLY A N 1
ATOM 707 C CA . GLY A 1 91 ? -6.848 -9.450 -10.362 1.00 95.06 91 GLY A CA 1
ATOM 708 C C . GLY A 1 91 ? -6.991 -9.394 -8.840 1.00 95.06 91 GLY A C 1
ATOM 709 O O . GLY A 1 91 ? -6.246 -8.706 -8.144 1.00 95.06 91 GLY A O 1
ATOM 710 N N . THR A 1 92 ? -7.968 -10.128 -8.308 1.00 94.44 92 THR A N 1
ATOM 711 C CA . THR A 1 92 ? -8.379 -10.073 -6.892 1.00 94.44 92 THR A CA 1
ATOM 712 C C . THR A 1 92 ? -7.272 -10.449 -5.905 1.00 94.44 92 THR A C 1
ATOM 714 O O . THR A 1 92 ? -7.273 -9.981 -4.772 1.00 94.44 92 THR A O 1
ATOM 717 N N . TYR A 1 93 ? -6.304 -11.261 -6.331 1.00 96.25 93 TYR A N 1
ATOM 718 C CA . TYR A 1 93 ? -5.196 -11.730 -5.495 1.00 96.25 93 TYR A CA 1
ATOM 719 C C . TYR A 1 93 ? -3.880 -11.001 -5.797 1.00 96.25 93 TYR A C 1
ATOM 721 O O . TYR A 1 93 ? -2.795 -11.542 -5.569 1.00 96.25 93 TYR A O 1
ATOM 729 N N . ALA A 1 94 ? -3.956 -9.771 -6.313 1.00 96.62 94 ALA A N 1
ATOM 730 C CA . ALA A 1 94 ? -2.789 -8.996 -6.715 1.00 96.62 94 ALA A CA 1
ATOM 731 C C . ALA A 1 94 ? -1.730 -8.846 -5.614 1.00 96.62 94 ALA A C 1
ATOM 733 O O . ALA A 1 94 ? -0.539 -8.975 -5.898 1.00 96.62 94 ALA A O 1
ATOM 734 N N . GLY A 1 95 ? -2.124 -8.655 -4.355 1.00 96.00 95 GLY A N 1
ATOM 735 C CA . GLY A 1 95 ? -1.174 -8.559 -3.246 1.00 96.00 95 GLY A CA 1
ATOM 736 C C . GLY A 1 95 ? -0.431 -9.869 -2.953 1.00 96.00 95 GLY A C 1
ATOM 737 O O . GLY A 1 95 ? 0.752 -9.864 -2.598 1.00 96.00 95 GLY A O 1
ATOM 738 N N . TRP A 1 96 ? -1.079 -11.014 -3.170 1.00 96.25 96 TRP A N 1
ATOM 739 C CA . TRP A 1 96 ? -0.445 -12.327 -3.024 1.00 96.25 96 TRP A CA 1
ATOM 740 C C . TRP A 1 96 ? 0.541 -12.600 -4.159 1.00 96.25 96 TRP A C 1
ATOM 742 O O . TRP A 1 96 ? 1.687 -12.969 -3.899 1.00 96.25 96 TRP A O 1
ATOM 752 N N . ALA A 1 97 ? 0.139 -12.337 -5.406 1.00 95.75 97 ALA A N 1
ATOM 753 C CA . ALA A 1 97 ? 1.021 -12.442 -6.569 1.00 95.75 97 ALA A CA 1
ATOM 754 C C . ALA A 1 97 ? 2.256 -11.537 -6.427 1.00 95.75 97 ALA A C 1
ATOM 756 O O . ALA A 1 97 ? 3.387 -11.978 -6.648 1.00 95.75 97 ALA A O 1
ATOM 757 N N . HIS A 1 98 ? 2.049 -10.301 -5.964 1.00 94.62 98 HIS A N 1
ATOM 758 C CA . HIS A 1 98 ? 3.119 -9.374 -5.620 1.00 94.62 98 HIS A CA 1
ATOM 759 C C . HIS A 1 98 ? 4.122 -9.981 -4.630 1.00 94.62 98 HIS A C 1
ATOM 761 O O . HIS A 1 98 ? 5.326 -9.863 -4.834 1.00 94.62 98 HIS A O 1
ATOM 767 N N . SER A 1 99 ? 3.644 -10.647 -3.577 1.00 94.00 99 SER A N 1
ATOM 768 C CA . SER A 1 99 ? 4.500 -11.188 -2.513 1.00 94.00 99 SER A CA 1
ATOM 769 C C . SER A 1 99 ? 5.429 -12.293 -3.027 1.00 94.00 99 SER A C 1
ATOM 771 O O . SER A 1 99 ? 6.610 -12.333 -2.673 1.00 94.00 99 SER A O 1
ATOM 773 N N . VAL A 1 100 ? 4.925 -13.145 -3.924 1.00 93.69 100 VAL A N 1
ATOM 774 C CA . VAL A 1 100 ? 5.728 -14.169 -4.611 1.00 93.69 100 VAL A CA 1
ATOM 775 C C . VAL A 1 100 ? 6.773 -13.513 -5.514 1.00 93.69 100 VAL A C 1
ATOM 777 O O . VAL A 1 100 ? 7.958 -13.842 -5.433 1.00 93.69 100 VAL A O 1
ATOM 780 N N . LEU A 1 101 ? 6.356 -12.549 -6.337 1.00 91.06 101 LEU A N 1
ATOM 781 C CA . LEU A 1 101 ? 7.249 -11.891 -7.286 1.00 91.06 101 LEU A CA 1
ATOM 782 C C . LEU A 1 101 ? 8.350 -11.089 -6.581 1.00 91.06 101 LEU A C 1
ATOM 784 O O . LEU A 1 101 ? 9.522 -11.212 -6.934 1.00 91.06 101 LEU A O 1
ATOM 788 N N . PHE A 1 102 ? 7.993 -10.327 -5.548 1.00 90.81 102 PHE A N 1
ATOM 789 C CA . PHE A 1 102 ? 8.939 -9.593 -4.712 1.00 90.81 102 PHE A CA 1
ATOM 790 C C . PHE A 1 102 ? 9.979 -10.533 -4.097 1.00 90.81 102 PHE A C 1
ATOM 792 O O . PHE A 1 102 ? 11.174 -10.256 -4.160 1.00 90.81 102 PHE A O 1
ATOM 799 N N . THR A 1 103 ? 9.540 -11.679 -3.567 1.00 90.81 103 THR A N 1
ATOM 800 C CA . THR A 1 103 ? 10.445 -12.680 -2.985 1.00 90.81 103 THR A CA 1
ATOM 801 C C . THR A 1 103 ? 11.421 -13.236 -4.023 1.00 90.81 103 THR A C 1
ATOM 803 O O . THR A 1 103 ? 12.599 -13.412 -3.715 1.00 90.81 103 THR A O 1
ATOM 806 N N . SER A 1 104 ? 10.967 -13.458 -5.261 1.00 88.75 104 SER A N 1
ATOM 807 C CA . SER A 1 104 ? 11.820 -13.972 -6.342 1.00 88.75 104 SER A CA 1
ATOM 808 C C . SER A 1 104 ? 12.906 -12.992 -6.814 1.00 88.75 104 SER A C 1
ATOM 810 O O . SER A 1 104 ? 13.959 -13.430 -7.270 1.00 88.75 104 SER A O 1
ATOM 812 N N . ASP A 1 105 ? 12.685 -11.678 -6.683 1.00 85.31 105 ASP A N 1
ATOM 813 C CA . ASP A 1 105 ? 13.631 -10.643 -7.139 1.00 85.31 105 ASP A CA 1
ATOM 814 C C . ASP A 1 105 ? 14.680 -10.271 -6.068 1.00 85.31 105 ASP A C 1
ATOM 816 O O . ASP A 1 105 ? 15.656 -9.564 -6.334 1.00 85.31 105 ASP A O 1
ATOM 820 N N . LEU A 1 106 ? 14.535 -10.781 -4.841 1.00 85.94 106 LEU A N 1
ATOM 821 C CA . LEU A 1 106 ? 15.550 -10.627 -3.802 1.00 85.94 106 LEU A CA 1
ATOM 822 C C . LEU A 1 106 ? 16.852 -11.332 -4.223 1.00 85.94 106 LEU A C 1
ATOM 824 O O . LEU A 1 106 ? 16.866 -12.513 -4.563 1.00 85.94 106 LEU A O 1
ATOM 828 N N . LYS A 1 107 ? 17.988 -10.632 -4.100 1.00 79.75 107 LYS A N 1
ATOM 829 C CA . LYS A 1 107 ? 19.331 -11.146 -4.458 1.00 79.75 107 LYS A CA 1
ATOM 830 C C . LYS A 1 107 ? 19.684 -12.485 -3.802 1.00 79.75 107 LYS A C 1
ATOM 832 O O . LYS A 1 107 ? 20.442 -13.263 -4.366 1.00 79.75 107 LYS A O 1
ATOM 837 N N . SER A 1 108 ? 19.158 -12.751 -2.608 1.00 76.69 108 SER A N 1
ATOM 838 C CA . SER A 1 108 ? 19.379 -14.018 -1.901 1.00 76.69 108 SER A CA 1
ATOM 839 C C . SER A 1 108 ? 18.711 -15.210 -2.594 1.00 76.69 108 SER A C 1
ATOM 841 O O . SER A 1 108 ? 19.164 -16.338 -2.431 1.00 76.69 108 SER A O 1
ATOM 843 N N . PHE A 1 109 ? 17.657 -14.964 -3.375 1.00 72.81 109 PHE A N 1
ATOM 844 C CA . PHE A 1 109 ? 16.894 -15.985 -4.090 1.00 72.81 109 PHE A CA 1
ATOM 845 C C . PHE A 1 109 ? 17.173 -16.005 -5.594 1.00 72.81 109 PHE A C 1
ATOM 847 O O . PHE A 1 109 ? 16.842 -16.993 -6.242 1.00 72.81 109 PHE A O 1
ATOM 854 N N . SER A 1 110 ? 17.865 -15.000 -6.147 1.00 68.38 110 SER A N 1
ATOM 855 C CA . SER A 1 110 ? 18.197 -14.966 -7.580 1.00 68.38 110 SER A CA 1
ATOM 856 C C . SER A 1 110 ? 19.047 -16.153 -8.053 1.00 68.38 110 SER A C 1
ATOM 858 O O . SER A 1 110 ? 19.091 -16.435 -9.246 1.00 68.38 110 SER A O 1
ATOM 860 N N . THR A 1 111 ? 19.731 -16.836 -7.130 1.00 71.44 111 THR A N 1
ATOM 861 C CA . THR A 1 111 ? 20.604 -17.990 -7.410 1.00 71.44 111 THR A CA 1
ATOM 862 C C . THR A 1 111 ? 20.059 -19.296 -6.813 1.00 71.44 111 THR A C 1
ATOM 864 O O . THR A 1 111 ? 20.717 -20.331 -6.884 1.00 71.44 111 THR A O 1
ATOM 867 N N . TYR A 1 112 ? 18.870 -19.279 -6.199 1.00 73.25 112 TYR A N 1
ATOM 868 C CA . TYR A 1 112 ? 18.297 -20.466 -5.563 1.00 73.25 112 TYR A CA 1
ATOM 869 C C . TYR A 1 112 ? 17.900 -21.494 -6.634 1.00 73.25 112 TYR A C 1
ATOM 871 O O . TYR A 1 112 ? 17.065 -21.215 -7.489 1.00 73.25 112 TYR A O 1
ATOM 879 N N . GLY A 1 113 ? 18.522 -22.676 -6.613 1.00 69.69 113 GLY A N 1
ATOM 880 C CA . GLY A 1 113 ? 18.281 -23.742 -7.595 1.00 69.69 113 GLY A CA 1
ATOM 881 C C . GLY A 1 113 ? 19.099 -23.650 -8.892 1.00 69.69 113 GLY A C 1
ATOM 882 O O . GLY A 1 113 ? 18.958 -24.525 -9.743 1.00 69.69 113 GLY A O 1
ATOM 883 N N . LEU A 1 114 ? 19.978 -22.649 -9.044 1.00 71.12 114 LEU A N 1
ATOM 884 C CA . LEU A 1 114 ? 20.965 -22.613 -10.129 1.00 71.12 114 LEU A CA 1
ATOM 885 C C . LEU A 1 114 ? 22.292 -23.228 -9.656 1.00 7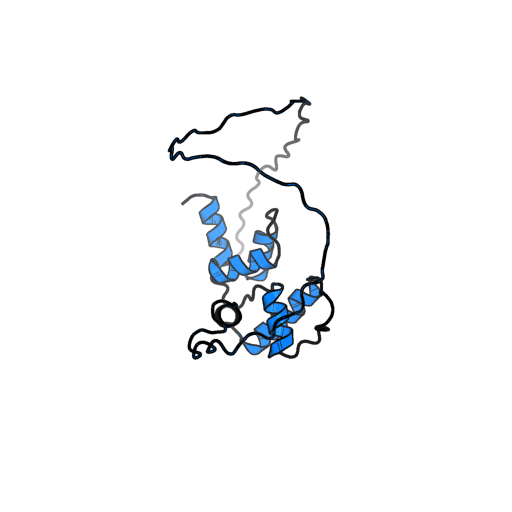1.12 114 LEU A C 1
ATOM 887 O O . LEU A 1 114 ? 22.678 -23.016 -8.502 1.00 71.12 114 LEU A O 1
ATOM 891 N N . PRO A 1 115 ? 23.015 -23.979 -10.512 1.00 70.38 115 PRO A N 1
ATOM 892 C CA . PRO A 1 115 ? 24.350 -24.447 -10.170 1.00 70.38 115 PRO A CA 1
ATOM 893 C C . PRO A 1 115 ? 25.219 -23.238 -9.818 1.00 70.38 115 PRO A C 1
ATOM 895 O O . PRO A 1 115 ? 25.221 -22.239 -10.541 1.00 70.38 115 PRO A O 1
ATOM 898 N N . SER A 1 116 ? 25.922 -23.324 -8.683 1.00 61.94 116 SER A N 1
ATOM 899 C CA . SER A 1 116 ? 26.876 -22.298 -8.257 1.00 61.94 116 SER A CA 1
ATOM 900 C C . SER A 1 116 ? 27.759 -21.931 -9.450 1.00 61.94 116 SER A C 1
ATOM 902 O O . SER A 1 116 ? 28.292 -22.855 -10.078 1.00 61.94 116 SER A O 1
ATOM 904 N N . PRO A 1 117 ? 27.921 -20.640 -9.799 1.00 63.25 117 PRO A N 1
ATOM 905 C CA . PRO A 1 117 ? 28.907 -20.277 -10.796 1.00 63.25 117 PRO A CA 1
ATOM 906 C C . PRO A 1 117 ? 30.244 -20.818 -10.293 1.00 63.25 117 PRO A C 1
ATOM 908 O O . PRO A 1 117 ? 30.743 -20.401 -9.245 1.00 63.25 117 PRO A O 1
ATOM 911 N N . SER A 1 118 ? 30.795 -21.803 -11.008 1.00 51.06 118 SER A N 1
ATOM 912 C CA . SER A 1 118 ? 32.154 -22.271 -10.767 1.00 51.06 118 SER A CA 1
ATOM 913 C C . SER A 1 118 ? 33.066 -21.045 -10.695 1.00 51.06 118 SER A C 1
ATOM 915 O O . SER A 1 118 ? 32.816 -20.082 -11.428 1.00 51.06 118 SER A O 1
ATOM 917 N N . PRO A 1 119 ? 34.100 -21.036 -9.837 1.00 49.28 119 PRO A N 1
ATOM 918 C CA . PRO A 1 119 ? 35.045 -19.932 -9.763 1.00 49.28 119 PRO A CA 1
ATOM 919 C C . PRO A 1 119 ? 35.859 -19.883 -11.064 1.00 49.28 119 PRO A C 1
ATOM 921 O O . PRO A 1 119 ? 36.994 -20.339 -11.135 1.00 49.28 119 PRO A O 1
ATOM 924 N N . SER A 1 120 ? 35.257 -19.356 -12.124 1.00 48.12 120 SER A N 1
ATOM 925 C CA . SER A 1 120 ? 35.943 -18.978 -13.341 1.00 48.12 120 SER A CA 1
ATOM 926 C C . SER A 1 120 ? 36.578 -17.630 -13.046 1.00 48.12 120 SER A C 1
ATOM 928 O O . SER A 1 120 ? 35.882 -16.666 -12.725 1.00 48.12 120 SER A O 1
ATOM 930 N N . ALA A 1 121 ? 37.908 -17.630 -13.054 1.00 44.19 121 ALA A N 1
ATOM 931 C CA . ALA A 1 121 ? 38.789 -16.540 -12.670 1.00 44.19 121 ALA A CA 1
ATOM 932 C C . ALA A 1 121 ? 38.208 -15.145 -12.957 1.00 44.19 121 ALA A C 1
ATOM 934 O O . ALA A 1 121 ? 37.949 -14.775 -14.103 1.00 44.19 121 ALA A O 1
ATOM 935 N N . SER A 1 122 ? 38.039 -14.354 -11.897 1.00 42.56 122 SER A N 1
ATOM 936 C CA . SER A 1 122 ? 37.755 -12.926 -11.995 1.00 42.56 122 SER A CA 1
ATOM 937 C C . SER A 1 122 ? 38.784 -12.239 -12.907 1.00 42.56 122 SER A C 1
ATOM 939 O O . SER A 1 122 ? 39.986 -12.407 -12.683 1.00 42.56 122 SER A O 1
ATOM 941 N N . PRO A 1 123 ? 38.372 -11.391 -13.867 1.00 42.72 123 PRO A N 1
ATOM 942 C CA . PRO A 1 123 ? 39.285 -10.456 -14.504 1.00 42.72 123 PRO A CA 1
ATOM 943 C C . PRO A 1 123 ? 39.759 -9.450 -13.451 1.00 42.72 123 PRO A C 1
ATOM 945 O O . PRO A 1 123 ? 38.966 -8.704 -12.868 1.00 42.72 123 PRO A O 1
ATOM 948 N N . VAL A 1 124 ? 41.063 -9.451 -13.190 1.00 37.09 124 VAL A N 1
ATOM 949 C CA . VAL A 1 124 ? 41.749 -8.508 -12.303 1.00 37.09 124 VAL A CA 1
ATOM 950 C C . VAL A 1 124 ? 41.520 -7.082 -12.817 1.00 37.09 124 VAL A C 1
ATOM 952 O O . VAL A 1 124 ? 41.974 -6.725 -13.903 1.00 37.09 124 VAL A O 1
ATOM 955 N N . LYS A 1 125 ? 40.828 -6.238 -12.040 1.00 36.91 125 LYS A N 1
ATOM 956 C CA . LYS A 1 125 ? 40.816 -4.785 -12.277 1.00 36.91 125 LYS A CA 1
ATOM 957 C C . LYS A 1 125 ? 42.135 -4.183 -11.762 1.00 36.91 125 LYS A C 1
ATOM 959 O O . LYS A 1 125 ? 42.521 -4.488 -10.633 1.00 36.91 125 LYS A O 1
ATOM 964 N N . PRO A 1 126 ? 42.819 -3.318 -12.532 1.00 33.03 126 PRO A N 1
ATOM 965 C CA . PRO A 1 126 ? 44.095 -2.742 -12.124 1.00 33.03 126 PRO A CA 1
ATOM 966 C C . PRO A 1 126 ? 43.903 -1.699 -11.014 1.00 33.03 126 PRO A C 1
ATOM 968 O O . PRO A 1 126 ? 43.205 -0.697 -11.183 1.00 33.03 126 PRO A O 1
ATOM 971 N N . SER A 1 127 ? 44.547 -1.947 -9.872 1.00 35.38 127 SER A N 1
ATOM 972 C CA . SER A 1 127 ? 44.663 -1.015 -8.749 1.00 35.38 127 SER A CA 1
ATOM 973 C C . SER A 1 127 ? 45.605 0.141 -9.107 1.00 35.38 127 SER A C 1
ATOM 975 O O . SER A 1 127 ? 46.731 -0.072 -9.566 1.00 35.38 127 SER A O 1
ATOM 977 N N . LYS A 1 128 ? 45.138 1.380 -8.917 1.00 33.31 128 LYS A N 1
ATOM 978 C CA . LYS A 1 128 ? 45.938 2.599 -9.080 1.00 33.31 128 LYS A CA 1
ATOM 979 C C . LYS A 1 128 ? 46.917 2.741 -7.910 1.00 33.31 128 LYS A C 1
ATOM 981 O O . LYS A 1 128 ? 46.529 2.655 -6.751 1.00 33.31 128 LYS A O 1
ATOM 986 N N . LYS A 1 129 ? 48.182 3.006 -8.250 1.00 30.84 129 LYS A N 1
ATOM 987 C CA . LYS A 1 129 ? 49.293 3.312 -7.339 1.00 30.84 129 LYS A CA 1
ATOM 988 C C . LYS A 1 129 ? 49.001 4.553 -6.486 1.00 30.84 129 LYS A C 1
ATOM 990 O O . LYS A 1 129 ? 48.693 5.607 -7.037 1.00 30.84 129 LYS A O 1
ATOM 995 N N . SER A 1 130 ? 49.286 4.468 -5.192 1.00 34.09 130 SER A N 1
ATOM 996 C CA . SER A 1 130 ? 49.681 5.615 -4.370 1.00 34.09 130 SER A CA 1
ATOM 997 C C . SER A 1 130 ? 50.950 5.248 -3.598 1.00 34.09 130 SER A C 1
ATOM 999 O O . SER A 1 130 ? 50.986 4.265 -2.864 1.00 34.09 130 SER A O 1
ATOM 1001 N N . LYS A 1 131 ? 52.012 6.011 -3.883 1.00 34.34 131 LYS A N 1
ATOM 1002 C CA . LYS A 1 131 ? 53.342 6.000 -3.254 1.00 34.34 131 LYS A CA 1
ATOM 1003 C C . LYS A 1 131 ? 53.282 6.518 -1.805 1.00 34.34 131 LYS A C 1
ATOM 1005 O O . LYS A 1 131 ? 52.318 7.193 -1.459 1.00 34.34 131 LYS A O 1
ATOM 1010 N N . ILE A 1 132 ? 54.442 6.383 -1.136 1.00 29.28 132 ILE A N 1
ATOM 1011 C CA . ILE A 1 132 ? 54.969 7.108 0.050 1.00 29.28 132 ILE A CA 1
ATOM 1012 C C . ILE A 1 132 ? 54.778 6.282 1.334 1.00 29.28 132 ILE A C 1
ATOM 1014 O O . ILE A 1 132 ? 53.674 5.824 1.584 1.00 29.28 132 ILE A O 1
ATOM 1018 N N . LEU A 1 133 ? 55.757 6.034 2.210 1.00 34.56 133 LEU A N 1
ATOM 1019 C CA . LEU A 1 133 ? 57.214 6.236 2.286 1.00 34.56 133 LEU A CA 1
ATOM 1020 C C . LEU A 1 133 ? 57.698 5.343 3.450 1.00 34.56 133 LEU A C 1
ATOM 1022 O O . LEU A 1 133 ? 56.947 5.073 4.383 1.00 34.56 133 LEU A O 1
ATOM 1026 N N . LEU A 1 134 ? 58.935 4.877 3.337 1.00 29.73 134 LEU A N 1
ATOM 1027 C CA . LEU A 1 134 ? 59.683 4.018 4.252 1.00 29.73 134 LEU A CA 1
ATOM 1028 C C . LEU A 1 134 ? 60.027 4.735 5.575 1.00 29.73 134 LEU A C 1
ATOM 1030 O O . LEU A 1 134 ? 60.515 5.857 5.521 1.00 29.73 134 LEU A O 1
ATOM 1034 N N . GLU A 1 135 ? 59.871 4.064 6.719 1.00 28.06 135 GLU A N 1
ATOM 1035 C CA . GLU A 1 135 ? 60.727 4.272 7.898 1.00 28.06 135 GLU A CA 1
ATOM 1036 C C . GLU A 1 135 ? 60.850 2.948 8.671 1.00 28.06 135 GLU A C 1
ATOM 1038 O O . GLU A 1 135 ? 59.917 2.148 8.758 1.00 28.06 135 GLU A O 1
ATOM 1043 N N . ASN A 1 136 ? 62.066 2.704 9.139 1.00 29.03 136 ASN A N 1
ATOM 1044 C CA . ASN A 1 136 ? 62.660 1.421 9.473 1.00 29.03 136 ASN A CA 1
ATOM 1045 C C . ASN A 1 136 ? 62.612 1.081 10.977 1.00 29.03 136 ASN A C 1
ATOM 1047 O O . ASN A 1 136 ? 62.766 1.956 11.818 1.00 29.03 136 ASN A O 1
ATOM 1051 N N . GLN A 1 137 ? 62.602 -0.234 11.246 1.00 32.72 137 GLN A N 1
ATOM 1052 C CA . GLN A 1 137 ? 63.207 -0.939 12.393 1.00 32.72 137 GLN A CA 1
ATOM 1053 C C . GLN A 1 137 ? 62.626 -0.743 13.815 1.00 32.72 137 GLN A C 1
ATOM 1055 O O . GLN A 1 137 ? 62.715 0.327 14.403 1.00 32.72 137 GLN A O 1
ATOM 1060 N N . THR A 1 138 ? 62.233 -1.860 14.453 1.00 26.03 138 THR A N 1
ATOM 1061 C CA . THR A 1 138 ? 62.955 -2.496 15.595 1.00 26.03 138 THR A CA 1
ATOM 1062 C C . THR A 1 138 ? 62.003 -3.299 16.505 1.00 26.03 138 THR A C 1
ATOM 1064 O O . THR A 1 138 ? 61.130 -2.750 17.161 1.00 26.03 138 THR A O 1
ATOM 1067 N N . THR A 1 139 ? 62.203 -4.622 16.479 1.00 26.69 139 THR A N 1
ATOM 1068 C CA . THR A 1 139 ? 62.069 -5.663 17.526 1.00 26.69 139 THR A CA 1
ATOM 1069 C C . THR A 1 139 ? 61.102 -5.509 18.720 1.00 26.69 139 THR A C 1
ATOM 1071 O O . THR A 1 139 ? 61.210 -4.568 19.499 1.00 26.69 139 THR A O 1
ATOM 1074 N N . SER A 1 140 ? 60.326 -6.582 18.965 1.00 30.27 140 SER A N 1
ATOM 1075 C CA . SER A 1 140 ? 60.307 -7.391 20.215 1.00 30.27 140 SER A CA 1
ATOM 1076 C C . SER A 1 140 ? 58.913 -7.752 20.763 1.00 30.27 140 SER A C 1
ATOM 1078 O O . SER A 1 140 ? 58.143 -6.901 21.186 1.00 30.27 140 SER A O 1
ATOM 1080 N N . SER A 1 141 ? 58.693 -9.072 20.835 1.00 31.08 141 SER A N 1
ATOM 1081 C CA . SER A 1 141 ? 58.051 -9.851 21.915 1.00 31.08 141 SER A CA 1
ATOM 1082 C C . SER A 1 141 ? 56.585 -9.623 22.338 1.00 31.08 141 SER A C 1
ATOM 1084 O O . SER A 1 141 ? 56.245 -8.642 22.982 1.00 31.08 141 SER A O 1
ATOM 1086 N N . ILE A 1 142 ? 55.786 -10.678 22.101 1.00 33.31 142 ILE A N 1
ATOM 1087 C CA . ILE A 1 142 ? 54.943 -11.436 23.057 1.00 33.31 142 ILE A CA 1
ATOM 1088 C C . ILE A 1 142 ? 54.151 -10.629 24.109 1.00 33.31 142 ILE A C 1
ATOM 1090 O O . ILE A 1 142 ? 54.719 -10.124 25.070 1.00 33.31 142 ILE A O 1
ATOM 1094 N N . SER A 1 143 ? 52.816 -10.719 24.067 1.00 29.86 143 SER A N 1
ATOM 1095 C CA . SER A 1 143 ? 52.031 -11.390 25.128 1.00 29.86 143 SER A CA 1
ATOM 1096 C C . SER A 1 143 ? 50.523 -11.384 24.860 1.00 29.86 143 SER A C 1
ATOM 1098 O O . SER A 1 143 ? 49.935 -10.435 24.352 1.00 29.86 143 SER A O 1
ATOM 1100 N N . LEU A 1 144 ? 49.926 -12.519 25.215 1.00 32.50 144 LEU A N 1
ATOM 1101 C CA . LEU A 1 144 ? 48.506 -12.813 25.283 1.00 32.50 144 LEU A CA 1
ATOM 1102 C C . LEU A 1 144 ? 47.961 -12.266 26.613 1.00 32.50 144 LEU A C 1
ATOM 1104 O O . LEU A 1 144 ? 48.469 -12.643 27.667 1.00 32.50 144 LEU A O 1
ATOM 1108 N N . SER A 1 145 ? 46.914 -11.441 26.591 1.00 30.08 145 SER A N 1
ATOM 1109 C CA . SER A 1 145 ? 46.053 -11.259 27.763 1.00 30.08 145 SER A CA 1
ATOM 1110 C C . SER A 1 145 ? 44.627 -10.857 27.380 1.00 30.08 145 SER A C 1
ATOM 1112 O O . SER A 1 145 ? 44.342 -9.837 26.760 1.00 30.08 145 SER A O 1
ATOM 1114 N N . THR A 1 146 ? 43.715 -11.731 27.782 1.00 27.89 146 THR A N 1
ATOM 1115 C CA . THR A 1 146 ? 42.306 -11.484 28.071 1.00 27.89 146 THR A CA 1
ATOM 1116 C C . THR A 1 146 ? 42.126 -10.342 29.071 1.00 27.89 146 THR A C 1
ATOM 1118 O O . THR A 1 146 ? 42.720 -10.385 30.145 1.00 27.89 146 THR A O 1
ATOM 1121 N N . SER A 1 147 ? 41.215 -9.402 28.802 1.00 30.17 147 SER A N 1
ATOM 1122 C CA . SER A 1 147 ? 40.280 -8.907 29.825 1.00 30.17 147 SER A CA 1
ATOM 1123 C C . SER A 1 147 ? 39.121 -8.106 29.224 1.00 30.17 147 SER A C 1
ATOM 1125 O O . SER A 1 147 ? 39.270 -7.222 28.387 1.00 30.17 147 SER A O 1
ATOM 1127 N N . SER A 1 148 ? 37.937 -8.467 29.696 1.00 28.36 148 SER A N 1
ATOM 1128 C CA . SER A 1 148 ? 36.674 -7.746 29.644 1.00 28.36 148 SER A CA 1
ATOM 1129 C C . SER A 1 148 ? 36.724 -6.429 30.430 1.00 28.36 148 SER A C 1
ATOM 1131 O O . SER A 1 148 ? 37.163 -6.436 31.579 1.00 28.36 148 SER A O 1
ATOM 1133 N N . SER A 1 149 ? 36.152 -5.343 29.899 1.00 31.36 149 SER A N 1
ATOM 1134 C CA . SER A 1 149 ? 35.527 -4.299 30.730 1.00 31.36 149 SER A CA 1
ATOM 1135 C C . SER A 1 149 ? 34.481 -3.469 29.964 1.00 31.36 149 SER A C 1
ATOM 1137 O O . SER A 1 149 ? 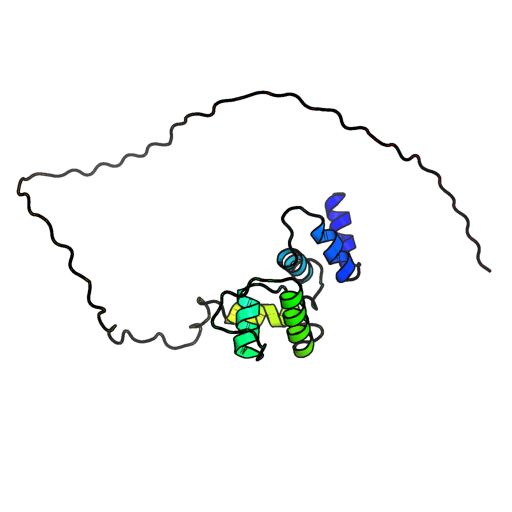34.630 -3.120 28.797 1.00 31.36 149 SER A O 1
ATOM 1139 N N . THR A 1 150 ? 33.375 -3.239 30.665 1.00 31.48 150 THR A N 1
ATOM 1140 C CA . THR A 1 150 ? 32.116 -2.549 30.335 1.00 31.48 150 THR A CA 1
ATOM 1141 C C . THR A 1 150 ? 32.215 -1.003 30.387 1.00 31.48 150 THR A C 1
ATOM 1143 O O . THR A 1 150 ? 33.251 -0.471 30.780 1.00 31.48 150 THR A O 1
ATOM 1146 N N . PRO A 1 151 ? 31.160 -0.251 29.983 1.00 36.03 151 PRO A N 1
ATOM 1147 C CA . PRO A 1 151 ? 31.266 1.094 29.407 1.00 36.03 151 PRO A CA 1
ATOM 1148 C C . PRO A 1 151 ? 31.135 2.240 30.428 1.00 36.03 151 PRO A C 1
ATOM 1150 O O . PRO A 1 151 ? 30.560 2.072 31.503 1.00 36.03 151 PRO A O 1
ATOM 1153 N N . SER A 1 152 ? 31.589 3.447 30.058 1.00 28.59 152 SER A N 1
ATOM 1154 C CA . SER A 1 152 ? 31.383 4.670 30.851 1.00 28.59 152 SER A CA 1
ATOM 1155 C C . SER A 1 152 ? 30.857 5.874 30.061 1.00 28.59 152 SER A C 1
ATOM 1157 O O . SER A 1 152 ? 31.213 6.129 28.916 1.00 28.59 152 SER A O 1
ATOM 1159 N N . LYS A 1 153 ? 29.966 6.585 30.763 1.00 26.95 153 LYS A N 1
ATOM 1160 C CA . LYS A 1 153 ? 29.092 7.725 30.434 1.00 26.95 153 LYS A CA 1
ATOM 1161 C C . LYS A 1 153 ? 29.822 9.064 30.239 1.00 26.95 153 LYS A C 1
ATOM 1163 O O . LYS A 1 153 ? 30.771 9.319 30.973 1.00 26.95 153 LYS A O 1
ATOM 1168 N N . ARG A 1 154 ? 29.208 9.987 29.466 1.00 26.80 154 ARG A N 1
ATOM 1169 C CA . ARG A 1 154 ? 28.924 11.439 29.742 1.00 26.80 154 ARG A CA 1
ATOM 1170 C C . ARG A 1 154 ? 28.698 12.196 28.409 1.00 26.80 154 ARG A C 1
ATOM 1172 O O . ARG A 1 154 ? 29.302 11.813 27.427 1.00 26.80 154 ARG A O 1
ATOM 1179 N N . LYS A 1 155 ? 27.912 13.276 28.258 1.00 28.94 155 LYS A N 1
ATOM 1180 C CA . LYS A 1 155 ? 27.078 14.127 29.138 1.00 28.94 155 LYS A CA 1
ATOM 1181 C C . LYS A 1 155 ? 26.160 14.987 28.235 1.00 28.94 155 LYS A C 1
ATOM 1183 O O . LYS A 1 155 ? 26.568 15.374 27.148 1.00 28.94 155 LYS A O 1
ATOM 1188 N N . ARG A 1 156 ? 24.967 15.323 28.728 1.00 26.19 156 ARG A N 1
ATOM 1189 C CA . ARG A 1 156 ? 23.975 16.260 28.160 1.00 26.19 156 ARG A CA 1
ATOM 1190 C C . ARG A 1 156 ? 24.133 17.647 28.818 1.00 26.19 156 ARG A C 1
ATOM 1192 O O . ARG A 1 156 ? 24.489 17.666 29.999 1.00 26.19 156 ARG A O 1
ATOM 1199 N N . PRO A 1 157 ? 23.784 18.761 28.154 1.00 32.44 157 PRO A N 1
ATOM 1200 C CA . PRO A 1 157 ? 23.316 19.970 28.829 1.00 32.44 157 PRO A CA 1
ATOM 1201 C C . PRO A 1 157 ? 21.803 20.170 28.645 1.00 32.44 157 PRO A C 1
ATOM 1203 O O . PRO A 1 157 ? 21.218 19.782 27.634 1.00 32.44 157 PRO A O 1
ATOM 1206 N N . ALA A 1 158 ? 21.183 20.728 29.680 1.00 29.42 158 ALA A N 1
ATOM 1207 C CA . ALA A 1 158 ? 19.762 21.017 29.801 1.00 29.42 158 ALA A CA 1
ATOM 1208 C C . ALA A 1 158 ? 19.481 22.490 29.481 1.00 29.42 158 ALA A C 1
ATOM 1210 O O . ALA A 1 158 ? 20.284 23.341 29.848 1.00 29.42 158 ALA A O 1
ATOM 1211 N N . GLU A 1 159 ? 18.313 22.777 28.904 1.00 30.02 159 GLU A N 1
ATOM 1212 C CA . GLU A 1 159 ? 17.680 24.092 29.000 1.00 30.02 159 GLU A CA 1
ATOM 1213 C C . GLU A 1 159 ? 16.152 23.927 29.036 1.00 30.02 159 GLU A C 1
ATOM 1215 O O . GLU A 1 159 ? 15.579 23.056 28.379 1.00 30.02 159 GLU A O 1
ATOM 1220 N N . THR A 1 160 ? 15.536 24.719 29.907 1.00 26.89 160 THR A N 1
ATOM 1221 C CA . THR A 1 160 ? 14.166 24.644 30.418 1.00 26.89 160 THR A CA 1
ATOM 1222 C C . THR A 1 160 ? 13.353 25.773 29.810 1.00 26.89 160 THR A C 1
ATOM 1224 O O . THR A 1 160 ? 13.719 26.914 30.049 1.00 26.89 160 THR A O 1
ATOM 1227 N N . LEU A 1 161 ? 12.223 25.498 29.149 1.00 33.91 161 LEU A N 1
ATOM 1228 C CA . LEU A 1 161 ? 11.157 26.484 28.921 1.00 33.91 161 LEU A CA 1
ATOM 1229 C C . LEU A 1 161 ? 9.776 25.796 28.911 1.00 33.91 161 LEU A C 1
ATOM 1231 O O . LEU A 1 161 ? 9.617 24.652 28.497 1.00 33.91 161 LEU A O 1
ATOM 1235 N N . THR A 1 162 ? 8.813 26.510 29.481 1.00 36.31 162 THR A N 1
ATOM 1236 C CA . THR A 1 162 ? 7.505 26.126 30.036 1.00 36.31 162 THR A CA 1
ATOM 1237 C C . THR A 1 162 ? 6.382 25.882 29.004 1.00 36.31 162 THR A C 1
ATOM 1239 O O . THR A 1 162 ? 6.495 26.312 27.858 1.00 36.31 162 THR A O 1
ATOM 1242 N N . PRO A 1 163 ? 5.265 25.215 29.388 1.00 37.66 163 PRO A N 1
ATOM 1243 C CA . PRO A 1 163 ? 4.191 24.832 28.465 1.00 37.66 163 PRO A CA 1
ATOM 1244 C C . PRO A 1 163 ? 3.071 25.888 28.348 1.00 37.66 163 PRO A C 1
ATOM 1246 O O . PRO A 1 163 ? 2.611 26.403 29.372 1.00 37.66 163 PRO A O 1
ATOM 1249 N N . PRO A 1 164 ? 2.520 26.144 27.145 1.00 37.19 164 PRO A N 1
ATOM 1250 C CA . PRO A 1 164 ? 1.231 26.811 27.012 1.00 37.19 164 PRO A CA 1
ATOM 1251 C C . PRO A 1 164 ? 0.071 25.831 26.745 1.00 37.19 164 PRO A C 1
ATOM 1253 O O . PRO A 1 164 ? 0.024 25.102 25.760 1.00 37.19 164 PRO A O 1
ATOM 1256 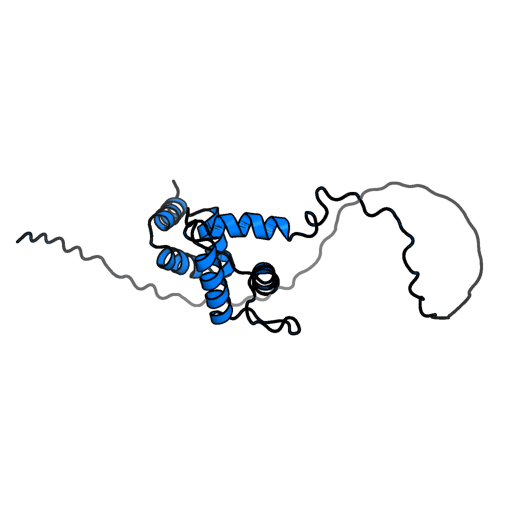N N . LYS A 1 165 ? -0.865 25.877 27.695 1.00 34.47 165 LYS A N 1
ATOM 1257 C CA . LYS A 1 165 ? -2.304 25.559 27.708 1.00 34.47 165 LYS A CA 1
ATOM 1258 C C . LYS A 1 165 ? -2.978 25.163 26.376 1.00 34.47 165 LYS A C 1
ATOM 1260 O O . LYS A 1 165 ? -3.124 25.971 25.466 1.00 34.47 165 LYS A O 1
ATOM 1265 N N . THR A 1 166 ? -3.565 23.968 26.372 1.00 38.38 166 THR A N 1
ATOM 1266 C CA . THR A 1 166 ? -4.729 23.575 25.556 1.00 38.38 166 THR A CA 1
ATOM 1267 C C . THR A 1 166 ? -6.000 24.325 25.975 1.00 38.38 166 THR A C 1
ATOM 1269 O O . THR A 1 166 ? -6.254 24.429 27.177 1.00 38.38 166 THR A O 1
ATOM 1272 N N . PRO A 1 167 ? -6.882 24.710 25.037 1.00 40.12 167 PRO A N 1
ATOM 1273 C CA . PRO A 1 167 ? -8.305 24.829 25.308 1.00 40.12 167 PRO A CA 1
ATOM 1274 C C . PRO A 1 167 ? -9.034 23.545 24.889 1.00 40.12 167 PRO A C 1
ATOM 1276 O O . PRO A 1 167 ? -9.090 23.175 23.717 1.00 40.12 167 PRO A O 1
ATOM 1279 N N . VAL A 1 168 ? -9.600 22.878 25.891 1.00 37.38 168 VAL A N 1
ATOM 1280 C CA . VAL A 1 168 ? -10.613 21.829 25.763 1.00 37.38 168 VAL A CA 1
ATOM 1281 C C . VAL A 1 168 ? -11.872 22.469 25.169 1.00 37.38 168 VAL A C 1
ATOM 1283 O O . VAL A 1 168 ? -12.367 23.457 25.706 1.00 37.38 168 VAL A O 1
ATOM 1286 N N . ARG A 1 169 ? -12.400 21.923 24.071 1.00 35.25 169 ARG A N 1
ATOM 1287 C CA . ARG A 1 169 ? -13.796 22.147 23.679 1.00 35.25 169 ARG A CA 1
ATOM 1288 C C . ARG A 1 169 ? -14.572 20.875 23.981 1.00 35.25 169 ARG A C 1
ATOM 1290 O O . ARG A 1 169 ? -14.435 19.882 23.275 1.00 35.25 169 ARG A O 1
ATOM 1297 N N . GLU A 1 170 ? -15.361 20.932 25.049 1.00 31.56 170 GLU A N 1
ATOM 1298 C CA . GLU A 1 170 ? -16.516 20.061 25.233 1.00 31.56 170 GLU A CA 1
ATOM 1299 C C . GLU A 1 170 ? -17.446 20.205 24.025 1.00 31.56 170 GLU A C 1
ATOM 1301 O O . GLU A 1 170 ? -17.806 21.317 23.636 1.00 31.56 170 GLU A O 1
ATOM 1306 N N . VAL A 1 171 ? -17.884 19.081 23.468 1.00 37.78 171 VAL A N 1
ATOM 1307 C CA . VAL A 1 171 ? -19.166 19.024 22.769 1.00 37.78 171 VAL A CA 1
ATOM 1308 C C . VAL A 1 171 ? -20.008 18.017 23.529 1.00 37.78 171 VAL A C 1
ATOM 1310 O O . VAL A 1 171 ? -19.750 16.815 23.512 1.00 37.78 171 VAL A O 1
ATOM 1313 N N . SER A 1 172 ? -20.969 18.568 24.262 1.00 36.09 172 SER A N 1
ATOM 1314 C CA . SER A 1 172 ? -21.980 17.839 25.007 1.00 36.09 172 SER A CA 1
ATOM 1315 C C . SER A 1 172 ? -22.905 17.062 24.067 1.00 36.09 172 SER A C 1
ATOM 1317 O O . SER A 1 172 ? -23.228 17.489 22.957 1.00 36.09 172 SER A O 1
ATOM 1319 N N . CYS A 1 173 ? -23.311 15.898 24.559 1.00 31.45 173 CYS A N 1
ATOM 1320 C CA . CYS A 1 173 ? -24.228 14.934 23.979 1.00 31.45 173 CYS A CA 1
ATOM 1321 C C . CYS A 1 173 ? -25.636 15.527 23.792 1.00 31.45 173 CYS A C 1
ATOM 1323 O O . CYS A 1 173 ? -26.208 16.054 24.743 1.00 31.45 173 CYS A O 1
ATOM 1325 N N . THR A 1 174 ? -26.249 15.344 22.619 1.00 44.88 174 THR A N 1
ATOM 1326 C CA . THR A 1 174 ? -27.711 15.193 22.544 1.00 44.88 174 THR A CA 1
ATOM 1327 C C . THR A 1 174 ? -28.065 14.018 21.641 1.00 44.88 174 THR A C 1
ATOM 1329 O O . THR A 1 174 ? -27.827 13.996 20.437 1.00 44.88 174 THR A O 1
ATOM 1332 N N . SER A 1 175 ? -28.622 13.002 22.284 1.00 43.34 175 SER A N 1
ATOM 1333 C CA . SER A 1 175 ? -29.376 11.911 21.699 1.00 43.34 175 SER A CA 1
ATOM 1334 C C . SER A 1 175 ? -30.615 12.451 20.984 1.00 43.34 175 SER A C 1
ATOM 1336 O O . SER A 1 175 ? -31.374 13.228 21.553 1.00 43.34 175 SER A O 1
ATOM 1338 N N . HIS A 1 176 ? -30.864 11.991 19.760 1.00 44.28 176 HIS A N 1
ATOM 1339 C CA . HIS A 1 176 ? -32.209 11.944 19.192 1.00 44.28 176 HIS A CA 1
ATOM 1340 C C . HIS A 1 176 ? -32.375 10.628 18.432 1.00 44.28 176 HIS A C 1
ATOM 1342 O O . HIS A 1 176 ? -32.094 10.512 17.243 1.00 44.28 176 HIS A O 1
ATOM 1348 N N . LEU A 1 177 ? -32.847 9.620 19.169 1.00 46.28 177 LEU A N 1
ATOM 1349 C CA . LEU A 1 177 ? -33.665 8.551 18.613 1.00 46.28 177 LEU A CA 1
ATOM 1350 C C . LEU A 1 177 ? -34.884 9.195 17.944 1.00 46.28 177 LEU A C 1
ATOM 1352 O O . LEU A 1 177 ? -35.612 9.931 18.608 1.00 46.28 177 LEU A O 1
ATOM 1356 N N . ARG A 1 178 ? -35.151 8.858 16.684 1.00 52.81 178 ARG A N 1
ATOM 1357 C CA . ARG A 1 178 ? -36.519 8.713 16.175 1.00 52.81 178 ARG A CA 1
ATOM 1358 C C . ARG A 1 178 ? -36.513 7.777 14.965 1.00 52.81 178 ARG A C 1
ATOM 1360 O O . ARG A 1 178 ? -36.049 8.129 13.887 1.00 52.81 178 ARG A O 1
ATOM 1367 N N . ASN A 1 179 ? -37.022 6.571 15.208 1.00 45.34 179 ASN A N 1
ATOM 1368 C CA . ASN A 1 179 ? -37.608 5.682 14.211 1.00 45.34 179 ASN A CA 1
ATOM 1369 C C . ASN A 1 179 ? -38.673 6.436 13.406 1.00 45.34 179 ASN A C 1
ATOM 1371 O O . ASN A 1 179 ? -39.508 7.087 14.027 1.00 45.34 179 ASN A O 1
ATOM 1375 N N . CYS A 1 180 ? -38.711 6.238 12.089 1.00 45.16 180 CYS A N 1
ATOM 1376 C CA . CYS A 1 180 ? -39.941 6.290 11.298 1.00 45.16 180 CYS A CA 1
ATOM 1377 C C . CYS A 1 180 ? -39.805 5.306 10.131 1.00 45.16 180 CYS A C 1
ATOM 1379 O O . CYS A 1 180 ? -39.123 5.573 9.147 1.00 45.16 180 CYS A O 1
ATOM 1381 N N . THR A 1 181 ? -40.442 4.151 10.284 1.00 52.44 181 THR A N 1
ATOM 1382 C CA . THR A 1 181 ? -40.924 3.313 9.186 1.00 52.44 181 THR A CA 1
ATOM 1383 C C . THR A 1 181 ? -42.107 4.005 8.516 1.00 52.44 181 THR A C 1
ATOM 1385 O O . THR A 1 181 ? -42.980 4.521 9.218 1.00 52.44 181 THR A O 1
ATOM 1388 N N . GLY A 1 182 ? -42.139 3.971 7.189 1.00 49.66 182 GLY A N 1
ATOM 1389 C CA . GLY A 1 182 ? -43.239 4.389 6.325 1.00 49.66 182 GLY A CA 1
ATOM 1390 C C . GLY A 1 182 ? -42.989 3.832 4.940 1.00 49.66 182 GLY A C 1
ATOM 1391 O O . GLY A 1 182 ? -41.945 4.217 4.373 1.00 49.66 182 GLY A O 1
#

pLDDT: mean 70.15, std 27.71, range [26.03, 98.06]

Organism: NCBI:txid2478898